Protein AF-A0A661I9Y1-F1 (afdb_monomer)

Radius of gyration: 20.23 Å; Cα contacts (8 Å, |Δi|>4): 102; chains: 1; bounding box: 38×51×72 Å

Secondary structure (DSSP, 8-state):
---TTHHHHHHHHHHHHHHHHHHH-SS---HHHHHHHHHHHHHHHHHHHHTTTT----HHHHHHHHHHHHHHHHHHHS-SS------STTGGG--HHHHHHHHHHHHHHHHHHHHHHHHSHHHHHHTTT---HHHHHHHHHHHHHHHHHHHH-

Structure (mmCIF, N/CA/C/O backbone):
data_AF-A0A661I9Y1-F1
#
_entry.id   AF-A0A661I9Y1-F1
#
loop_
_atom_site.group_PDB
_atom_site.id
_atom_site.type_symbol
_atom_site.label_atom_id
_atom_site.label_alt_id
_atom_site.label_comp_id
_atom_site.label_asym_id
_atom_site.label_entity_id
_atom_site.label_seq_id
_atom_site.pdbx_PDB_ins_code
_atom_site.Cartn_x
_atom_site.Cartn_y
_atom_site.Cartn_z
_atom_site.occupancy
_atom_site.B_iso_or_equiv
_atom_site.auth_seq_id
_atom_site.auth_comp_id
_atom_site.auth_asym_id
_atom_site.auth_atom_id
_atom_site.pdbx_PDB_model_num
ATOM 1 N N . MET A 1 1 ? -15.671 -4.873 51.191 1.00 49.31 1 MET A N 1
ATOM 2 C CA . MET A 1 1 ? -15.096 -6.143 50.714 1.00 49.31 1 MET A CA 1
ATOM 3 C C . MET A 1 1 ? -15.421 -6.184 49.236 1.00 49.31 1 MET A C 1
ATOM 5 O O . MET A 1 1 ? -16.523 -6.584 48.904 1.00 49.31 1 MET A O 1
ATOM 9 N N . ASP A 1 2 ? -14.546 -5.632 48.394 1.00 51.19 2 ASP A N 1
ATOM 10 C CA . ASP A 1 2 ? -14.746 -5.642 46.939 1.00 51.19 2 ASP A CA 1
ATOM 11 C C . ASP A 1 2 ? -14.212 -6.959 46.376 1.00 51.19 2 ASP A C 1
ATOM 13 O O . ASP A 1 2 ? -13.082 -7.364 46.667 1.00 51.19 2 ASP A O 1
ATOM 17 N N . GLU A 1 3 ? -15.082 -7.654 45.652 1.00 53.44 3 GLU A N 1
ATOM 18 C CA . GLU A 1 3 ? -14.939 -9.044 45.235 1.00 53.44 3 GLU A CA 1
ATOM 19 C C . GLU A 1 3 ? -13.782 -9.270 44.240 1.00 53.44 3 GLU A C 1
ATOM 21 O O . GLU A 1 3 ? -13.517 -8.439 43.374 1.00 53.44 3 GLU A O 1
ATOM 26 N N . PRO A 1 4 ? -13.103 -10.431 44.304 1.00 57.75 4 PRO A N 1
ATOM 27 C CA . PRO A 1 4 ? -12.037 -10.824 43.375 1.00 57.75 4 PRO A CA 1
ATOM 28 C C . PRO A 1 4 ? -12.516 -11.114 41.938 1.00 57.75 4 PRO A C 1
ATOM 30 O O . PRO A 1 4 ? -11.683 -11.364 41.065 1.00 57.75 4 PRO A O 1
ATOM 33 N N . GLU A 1 5 ? -13.828 -11.109 41.690 1.00 57.31 5 GLU A N 1
ATOM 34 C CA . GLU A 1 5 ? -14.450 -11.427 40.399 1.00 57.31 5 GLU A CA 1
ATOM 35 C C . GLU A 1 5 ? -14.350 -10.250 39.407 1.00 57.31 5 GLU A C 1
ATOM 37 O O . GLU A 1 5 ? -13.940 -10.445 38.263 1.00 57.31 5 GLU A O 1
ATOM 42 N N . THR A 1 6 ? -14.535 -9.008 39.875 1.00 59.22 6 THR A N 1
ATOM 43 C CA . THR A 1 6 ? -14.449 -7.782 39.050 1.00 59.22 6 THR A CA 1
ATOM 44 C C . THR A 1 6 ? -13.061 -7.565 38.437 1.00 59.22 6 THR A C 1
ATOM 46 O O . THR A 1 6 ? -12.942 -7.204 37.271 1.00 59.22 6 THR A O 1
ATOM 49 N N . ARG A 1 7 ? -11.984 -7.876 39.172 1.00 59.84 7 ARG A N 1
ATOM 50 C CA . ARG A 1 7 ? -10.591 -7.744 38.686 1.00 59.84 7 ARG A CA 1
ATOM 51 C C . ARG A 1 7 ? -10.211 -8.798 37.640 1.00 59.84 7 ARG A C 1
ATOM 53 O O . ARG A 1 7 ? -9.268 -8.586 36.880 1.00 59.84 7 ARG A O 1
ATOM 60 N N . ARG A 1 8 ? -10.893 -9.953 37.623 1.00 60.12 8 ARG A N 1
ATOM 61 C CA . ARG A 1 8 ? -10.690 -11.002 36.608 1.00 60.12 8 ARG A CA 1
ATOM 62 C C . ARG A 1 8 ? -11.424 -10.659 35.318 1.00 60.12 8 ARG A C 1
ATOM 64 O O . ARG A 1 8 ? -10.817 -10.795 34.260 1.00 60.12 8 ARG A O 1
ATOM 71 N N . ASP A 1 9 ? -12.652 -10.159 35.413 1.00 66.06 9 ASP A N 1
ATOM 72 C CA . ASP A 1 9 ? -13.415 -9.706 34.247 1.00 66.06 9 ASP A CA 1
ATOM 73 C C . ASP A 1 9 ? -12.760 -8.492 33.573 1.00 66.06 9 ASP A C 1
ATOM 75 O O . ASP A 1 9 ? -12.566 -8.517 32.359 1.00 66.06 9 ASP A O 1
ATOM 79 N N . GLU A 1 10 ? -12.268 -7.510 34.341 1.00 69.44 10 GLU A N 1
ATOM 80 C CA . GLU A 1 10 ? -11.477 -6.386 33.808 1.00 69.44 10 GLU A CA 1
ATOM 81 C C . GLU A 1 10 ? -10.208 -6.859 33.075 1.00 69.44 10 GLU A C 1
ATOM 83 O O . GLU A 1 10 ? -9.855 -6.337 32.017 1.00 69.44 10 GLU A O 1
ATOM 88 N N . GLY A 1 11 ? -9.524 -7.879 33.608 1.00 71.06 11 GLY A N 1
ATOM 89 C CA . GLY A 1 11 ? -8.333 -8.457 32.984 1.00 71.06 11 GLY A CA 1
ATOM 90 C C . GLY A 1 11 ? -8.631 -9.224 31.691 1.00 71.06 11 GLY A C 1
ATOM 91 O O . GLY A 1 11 ? -7.852 -9.151 30.740 1.00 71.06 11 GLY A O 1
ATOM 92 N N . VAL A 1 12 ? -9.760 -9.939 31.629 1.00 75.69 12 VAL A N 1
ATOM 93 C CA . VAL A 1 12 ? -10.221 -10.653 30.425 1.00 75.69 12 VAL A CA 1
ATOM 94 C C . VAL A 1 12 ? -10.682 -9.668 29.350 1.00 75.69 12 VAL A C 1
ATOM 96 O O . VAL A 1 12 ? -10.410 -9.876 28.166 1.00 75.69 12 VAL A O 1
ATOM 99 N N . GLU A 1 13 ? -11.349 -8.589 29.748 1.00 73.75 13 GLU A N 1
ATOM 100 C CA . GLU A 1 13 ? -11.844 -7.553 28.848 1.00 73.75 13 GLU A CA 1
ATOM 101 C C . GLU A 1 13 ? -10.697 -6.696 28.286 1.00 73.75 13 GLU A C 1
ATOM 103 O O . GLU A 1 13 ? -10.658 -6.436 27.083 1.00 73.75 13 GLU A O 1
ATOM 108 N N . GLU A 1 14 ? -9.689 -6.365 29.099 1.00 73.69 14 GLU A N 1
ATOM 109 C CA . GLU A 1 14 ? -8.456 -5.709 28.645 1.00 73.69 14 GLU A CA 1
ATOM 110 C C . GLU A 1 14 ? -7.630 -6.627 27.730 1.00 73.69 14 GLU A C 1
ATOM 112 O O . GLU A 1 14 ? -7.156 -6.184 26.686 1.00 73.69 14 GLU A O 1
ATOM 117 N N . ALA A 1 15 ? -7.507 -7.920 28.053 1.00 72.56 15 ALA A N 1
ATOM 118 C CA . ALA A 1 15 ? -6.836 -8.889 27.183 1.00 72.56 15 ALA A CA 1
ATOM 119 C C . ALA A 1 15 ? -7.557 -9.043 25.834 1.00 72.56 15 ALA A C 1
ATOM 121 O O . ALA A 1 15 ? -6.904 -9.102 24.791 1.00 72.56 15 ALA A O 1
ATOM 122 N N . ARG A 1 16 ? -8.899 -9.051 25.835 1.00 69.94 16 ARG A N 1
ATOM 123 C CA . ARG A 1 16 ? -9.702 -8.997 24.606 1.00 69.94 16 ARG A CA 1
ATOM 124 C C . ARG A 1 16 ? -9.484 -7.698 23.850 1.00 69.94 16 ARG A C 1
ATOM 126 O O . ARG A 1 16 ? -9.322 -7.759 22.641 1.00 69.94 16 ARG A O 1
ATOM 133 N N . ARG A 1 17 ? -9.423 -6.547 24.526 1.00 66.50 17 ARG A N 1
ATOM 134 C CA . ARG A 1 17 ? -9.173 -5.257 23.872 1.00 66.50 17 ARG A CA 1
ATOM 135 C C . ARG A 1 17 ? -7.788 -5.206 23.235 1.00 66.50 17 ARG A C 1
ATOM 137 O O . ARG A 1 17 ? -7.670 -4.768 22.102 1.00 66.50 17 ARG A O 1
ATOM 144 N N . ILE A 1 18 ? -6.760 -5.706 23.918 1.00 67.12 18 ILE A N 1
ATOM 145 C CA . ILE A 1 18 ? -5.394 -5.803 23.383 1.00 67.12 18 ILE A CA 1
ATOM 146 C C . ILE A 1 18 ? -5.350 -6.764 22.189 1.00 67.12 18 ILE A C 1
ATOM 148 O O . ILE A 1 18 ? -4.717 -6.455 21.182 1.00 67.12 18 ILE A O 1
ATOM 152 N N . ALA A 1 19 ? -6.040 -7.905 22.270 1.00 66.19 19 ALA A N 1
ATOM 153 C CA . ALA A 1 19 ? -6.145 -8.846 21.157 1.00 66.19 19 ALA A CA 1
ATOM 154 C C . ALA A 1 19 ? -6.892 -8.229 19.964 1.00 66.19 19 ALA A C 1
ATOM 156 O O . ALA A 1 19 ? -6.429 -8.324 18.833 1.00 66.19 19 ALA A O 1
ATOM 157 N N . GLU A 1 20 ? -7.999 -7.529 20.205 1.00 66.00 20 GLU A N 1
ATOM 158 C CA . GLU A 1 20 ? -8.745 -6.817 19.170 1.00 66.00 20 GLU A CA 1
ATOM 159 C C . GLU A 1 20 ? -7.920 -5.673 18.559 1.00 66.00 20 GLU A C 1
ATOM 161 O O . GLU A 1 20 ? -7.891 -5.530 17.342 1.00 66.00 20 GLU A O 1
ATOM 166 N N . GLU A 1 21 ? -7.197 -4.885 19.353 1.00 63.94 21 GLU A N 1
ATOM 167 C CA . GLU A 1 21 ? -6.298 -3.834 18.857 1.00 63.94 21 GLU A CA 1
ATOM 168 C C . GLU A 1 21 ? -5.135 -4.414 18.030 1.00 63.94 21 GLU A C 1
ATOM 170 O O . GLU A 1 21 ? -4.719 -3.803 17.041 1.00 63.94 21 GLU A O 1
ATOM 175 N N . ALA A 1 22 ? -4.639 -5.604 18.385 1.00 59.03 22 ALA A N 1
ATOM 176 C CA . ALA A 1 22 ? -3.611 -6.315 17.629 1.00 59.03 22 ALA A CA 1
ATOM 177 C C . ALA A 1 22 ? -4.149 -6.927 16.321 1.00 59.03 22 ALA A C 1
ATOM 179 O O . ALA A 1 22 ? -3.460 -6.897 15.302 1.00 59.03 22 ALA A O 1
ATOM 180 N N . GLU A 1 23 ? -5.376 -7.455 16.325 1.00 59.72 23 GLU A N 1
ATOM 181 C CA . GLU A 1 23 ? -5.999 -8.086 15.154 1.00 59.72 23 GLU A CA 1
ATOM 182 C C . GLU A 1 23 ? -6.627 -7.078 14.177 1.00 59.72 23 GLU A C 1
ATOM 184 O O . GLU A 1 23 ? -6.647 -7.314 12.966 1.00 59.72 23 GLU A O 1
ATOM 189 N N . PHE A 1 24 ? -7.138 -5.948 14.673 1.00 54.66 24 PHE A N 1
ATOM 190 C CA . PHE A 1 24 ? -7.872 -4.948 13.884 1.00 54.66 24 PHE A CA 1
ATOM 191 C C . PHE A 1 24 ? -7.089 -3.661 13.613 1.00 54.66 24 PHE A C 1
ATOM 193 O O . PHE A 1 24 ? -7.541 -2.825 12.823 1.00 54.66 24 PHE A O 1
ATOM 200 N N . GLY A 1 25 ? -5.914 -3.505 14.225 1.00 58.53 25 GLY A N 1
ATOM 201 C CA . GLY A 1 25 ? -5.219 -2.226 14.303 1.00 58.53 25 GLY A CA 1
ATOM 202 C C . GLY A 1 25 ? -5.944 -1.247 15.234 1.00 58.53 25 GLY A C 1
ATOM 203 O O . GLY A 1 25 ? -6.971 -1.552 15.835 1.00 58.53 25 GLY A O 1
ATOM 204 N N . ALA A 1 26 ? -5.445 -0.013 15.330 1.00 52.88 26 ALA A N 1
ATOM 205 C CA . ALA A 1 26 ? -5.956 1.012 16.256 1.00 52.88 26 ALA A CA 1
ATOM 206 C C . ALA A 1 26 ? -7.392 1.524 15.955 1.00 52.88 26 ALA A C 1
ATOM 208 O O . ALA A 1 26 ? -7.838 2.527 16.524 1.00 52.88 26 ALA A O 1
ATOM 209 N N . ARG A 1 27 ? -8.119 0.889 15.028 1.00 57.16 27 ARG A N 1
ATOM 210 C CA . ARG A 1 27 ? -9.512 1.183 14.674 1.00 57.16 27 ARG A CA 1
ATOM 211 C C . ARG A 1 27 ? -10.411 0.052 15.164 1.00 57.16 27 ARG A C 1
ATOM 213 O O . ARG A 1 27 ? -10.107 -1.107 14.954 1.00 57.16 27 ARG A O 1
ATOM 220 N N . ALA A 1 28 ? -11.594 0.395 15.673 1.00 51.72 28 ALA A N 1
ATOM 221 C CA . ALA A 1 28 ? -12.754 -0.494 15.609 1.00 51.72 28 ALA A CA 1
ATOM 222 C C . ALA A 1 28 ? -13.408 -0.289 14.225 1.00 51.72 28 ALA A C 1
ATOM 224 O O . ALA A 1 28 ? -14.158 0.681 14.049 1.00 51.72 28 ALA A O 1
ATOM 225 N N . PRO A 1 29 ? -13.074 -1.082 13.186 1.00 53.06 29 PRO A N 1
ATOM 226 C CA . PRO A 1 29 ? -13.583 -0.847 11.843 1.00 53.06 29 PRO A CA 1
ATOM 227 C C . PRO A 1 29 ? -15.107 -1.009 11.818 1.00 53.06 29 PRO A C 1
ATOM 229 O O . PRO A 1 29 ? -15.648 -2.069 12.130 1.00 53.06 29 PRO A O 1
ATOM 232 N N . SER A 1 30 ? -15.815 0.050 11.418 1.00 57.97 30 SER A N 1
ATOM 233 C CA . SER A 1 30 ? -17.258 -0.027 11.166 1.00 57.97 30 SER A CA 1
ATOM 234 C C . SER A 1 30 ? -17.552 -0.992 10.006 1.00 57.97 30 SER A C 1
ATOM 236 O O . SER A 1 30 ? -16.753 -1.127 9.073 1.00 57.97 30 SER A O 1
ATOM 238 N N . GLY A 1 31 ? -18.694 -1.683 10.088 1.00 68.62 31 GLY A N 1
ATOM 239 C CA . GLY A 1 31 ? -18.946 -3.001 9.487 1.00 68.62 31 GLY A CA 1
ATOM 240 C C . GLY A 1 31 ? -18.501 -3.248 8.039 1.00 68.62 31 GLY A C 1
ATOM 241 O O . GLY A 1 31 ? -17.965 -4.319 7.762 1.00 68.62 31 GLY A O 1
ATOM 242 N N . PHE A 1 32 ? -18.676 -2.302 7.108 1.00 75.44 32 PHE A N 1
ATOM 243 C CA . PHE A 1 32 ? -18.261 -2.507 5.709 1.00 75.44 32 PHE A CA 1
ATOM 244 C C . PHE A 1 32 ? -16.733 -2.549 5.553 1.00 75.44 32 PHE A C 1
ATOM 246 O O . PHE A 1 32 ? -16.196 -3.455 4.923 1.00 75.44 32 PHE A O 1
ATOM 253 N N . THR A 1 33 ? -16.027 -1.627 6.207 1.00 77.69 33 THR A N 1
ATOM 254 C CA . THR A 1 33 ? -14.556 -1.569 6.225 1.00 77.69 33 THR A CA 1
ATOM 255 C C . THR A 1 33 ? -13.958 -2.860 6.765 1.00 77.69 33 THR A C 1
ATOM 257 O O . THR A 1 33 ? -13.017 -3.391 6.188 1.00 77.69 33 THR A O 1
ATOM 260 N N . LYS A 1 34 ? -14.548 -3.405 7.839 1.00 76.50 34 LYS A N 1
ATOM 261 C CA . LYS A 1 34 ? -14.105 -4.663 8.454 1.00 76.50 34 LYS A CA 1
ATOM 262 C C . LYS A 1 34 ? -14.180 -5.821 7.453 1.00 76.50 34 LYS A C 1
ATOM 264 O O . LYS A 1 34 ? -13.217 -6.566 7.309 1.00 76.50 34 LYS A O 1
ATOM 269 N N . LYS A 1 35 ? -15.288 -5.933 6.708 1.00 82.75 35 LYS A N 1
ATOM 270 C CA . LYS A 1 35 ? -15.452 -6.952 5.654 1.00 82.75 35 LYS A CA 1
ATOM 271 C C . LYS A 1 35 ? -14.404 -6.814 4.549 1.00 82.75 35 LYS A C 1
ATOM 273 O O . LYS A 1 35 ? -13.865 -7.824 4.111 1.00 82.75 35 LYS A O 1
ATOM 278 N N . VAL A 1 36 ? -14.099 -5.586 4.125 1.00 86.81 36 VAL A N 1
ATOM 279 C CA . VAL A 1 36 ? -13.071 -5.330 3.103 1.00 86.81 36 VAL A CA 1
ATOM 280 C C . VAL A 1 36 ? -11.688 -5.726 3.609 1.00 86.81 36 VAL A C 1
ATOM 282 O O . VAL A 1 36 ? -10.985 -6.440 2.905 1.00 86.81 36 VAL A O 1
ATOM 285 N N . ILE A 1 37 ? -11.314 -5.311 4.823 1.00 85.62 37 ILE A N 1
ATOM 286 C CA . ILE A 1 37 ? -10.014 -5.642 5.425 1.00 85.62 37 ILE A CA 1
ATOM 287 C C . ILE A 1 37 ? -9.821 -7.160 5.455 1.00 85.62 37 ILE A C 1
ATOM 289 O O . ILE A 1 37 ? -8.819 -7.653 4.945 1.00 85.62 37 ILE A O 1
ATOM 293 N N . TYR A 1 38 ? -10.803 -7.911 5.961 1.00 86.12 38 TYR A N 1
ATOM 294 C CA . TYR A 1 38 ? -10.724 -9.372 5.974 1.00 86.12 38 TYR A CA 1
ATOM 295 C C . TYR A 1 38 ? -10.693 -9.990 4.580 1.00 86.12 38 TYR A C 1
ATOM 297 O O . TYR A 1 38 ? -9.919 -10.912 4.348 1.00 86.12 38 TYR A O 1
ATOM 305 N N . GLY A 1 39 ? -11.515 -9.499 3.649 1.00 91.25 39 GLY A N 1
ATOM 306 C CA . GLY A 1 39 ? -11.534 -10.006 2.278 1.00 91.25 39 GLY A CA 1
ATOM 307 C C . GLY A 1 39 ? -10.186 -9.816 1.584 1.00 91.25 39 GLY A C 1
ATOM 308 O O . GLY A 1 39 ? -9.672 -10.743 0.961 1.00 91.25 39 GLY A O 1
ATOM 309 N N . VAL A 1 40 ? -9.575 -8.642 1.748 1.00 91.25 40 VAL A N 1
ATOM 310 C CA . VAL A 1 40 ? -8.264 -8.329 1.173 1.00 91.25 40 VAL A CA 1
ATOM 311 C C . VAL A 1 40 ? -7.146 -9.092 1.881 1.00 91.25 40 VAL A C 1
ATOM 313 O O . VAL A 1 40 ? -6.267 -9.619 1.206 1.00 91.25 40 VAL A O 1
ATOM 316 N N . ALA A 1 41 ? -7.187 -9.228 3.208 1.00 90.00 41 ALA A N 1
ATOM 317 C CA . ALA A 1 41 ? -6.218 -10.030 3.955 1.00 90.00 41 ALA A CA 1
ATOM 318 C C . ALA A 1 41 ? -6.290 -11.521 3.578 1.00 90.00 41 ALA A C 1
ATOM 320 O O . ALA A 1 41 ? -5.257 -12.159 3.375 1.00 90.00 41 ALA A O 1
ATOM 321 N N . ALA A 1 42 ? -7.499 -12.066 3.410 1.00 92.38 42 ALA A N 1
ATOM 322 C CA . ALA A 1 42 ? -7.702 -13.430 2.931 1.00 92.38 42 ALA A CA 1
ATOM 323 C C . ALA A 1 42 ? -7.164 -13.604 1.504 1.00 92.38 42 ALA A C 1
ATOM 325 O O . ALA A 1 42 ? -6.432 -14.556 1.236 1.00 92.38 42 ALA A O 1
ATOM 326 N N . LEU A 1 43 ? -7.452 -12.659 0.602 1.00 93.69 43 LEU A N 1
ATOM 327 C CA . LEU A 1 43 ? -6.924 -12.679 -0.762 1.00 93.69 43 LEU A CA 1
ATOM 328 C C . LEU A 1 43 ? -5.392 -12.600 -0.787 1.00 93.69 43 LEU A C 1
ATOM 330 O O . LEU A 1 43 ? -4.747 -13.330 -1.538 1.00 93.69 43 LEU A O 1
ATOM 334 N N . TRP A 1 44 ? -4.802 -11.755 0.056 1.00 94.00 44 TRP A N 1
ATOM 335 C CA . TRP A 1 44 ? -3.353 -11.631 0.184 1.00 94.00 44 TRP A CA 1
ATOM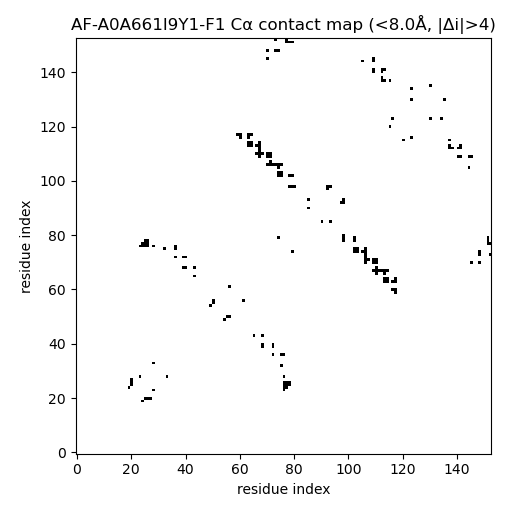 336 C C . TRP A 1 44 ? -2.712 -12.923 0.701 1.00 94.00 44 TRP A C 1
ATOM 338 O O . TRP A 1 44 ? -1.707 -13.372 0.149 1.00 94.00 44 TRP A O 1
ATOM 348 N N . SER A 1 45 ? -3.321 -13.561 1.703 1.00 92.06 45 SER A N 1
ATOM 349 C CA . SER A 1 45 ? -2.887 -14.865 2.213 1.00 92.06 45 SER A CA 1
ATOM 350 C C . SER A 1 45 ? -2.936 -15.943 1.123 1.00 92.06 45 SER A C 1
ATOM 352 O O . SER A 1 45 ? -1.947 -16.644 0.906 1.00 92.06 45 SER A O 1
ATOM 354 N N . LEU A 1 46 ? -4.035 -16.017 0.364 1.00 91.56 46 LEU A N 1
ATOM 355 C CA . LEU A 1 46 ? -4.172 -16.938 -0.770 1.00 91.56 46 LEU A CA 1
ATOM 356 C C . LEU A 1 46 ? -3.118 -16.680 -1.851 1.00 91.56 46 LEU A C 1
ATOM 358 O O . LEU A 1 46 ? -2.510 -17.627 -2.351 1.00 91.56 46 LEU A O 1
ATOM 362 N N . PHE A 1 47 ? -2.856 -15.411 -2.177 1.00 90.00 47 PHE A N 1
ATOM 363 C CA . PHE A 1 47 ? -1.797 -15.039 -3.111 1.00 90.00 47 PHE A CA 1
ATOM 364 C C . PHE A 1 47 ? -0.440 -15.569 -2.635 1.00 90.00 47 PHE A C 1
ATOM 366 O O . PHE A 1 47 ? 0.220 -16.282 -3.386 1.00 90.00 47 PHE A O 1
ATOM 373 N N . GLN A 1 48 ? -0.053 -15.317 -1.380 1.00 89.56 48 GLN A N 1
ATOM 374 C CA . GLN A 1 48 ? 1.221 -15.801 -0.830 1.00 89.56 48 GLN A CA 1
ATOM 375 C C . GLN A 1 48 ? 1.319 -17.333 -0.813 1.00 89.56 48 GLN A C 1
ATOM 377 O O . GLN A 1 48 ? 2.371 -17.874 -1.140 1.00 89.56 48 GLN A O 1
ATOM 382 N N . LEU A 1 49 ? 0.231 -18.040 -0.498 1.00 89.06 49 LEU A N 1
ATOM 383 C CA . LEU A 1 49 ? 0.190 -19.507 -0.518 1.00 89.06 49 LEU A CA 1
ATOM 384 C C . LEU A 1 49 ? 0.266 -20.098 -1.934 1.00 89.06 49 LEU A C 1
ATOM 386 O O . LEU A 1 49 ? 0.720 -21.232 -2.098 1.00 89.06 49 LEU A O 1
AT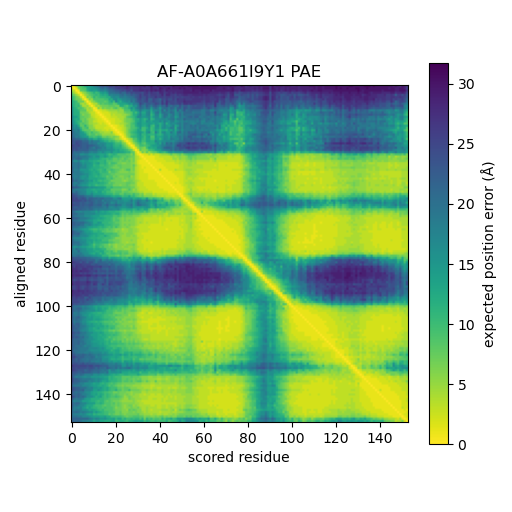OM 390 N N . SER A 1 50 ? -0.157 -19.351 -2.958 1.00 86.56 50 SER A N 1
ATOM 391 C CA . SER A 1 50 ? -0.122 -19.802 -4.356 1.00 86.56 50 SER A CA 1
ATOM 392 C C . SER A 1 50 ? 1.277 -19.750 -4.989 1.00 86.56 50 SER A C 1
ATOM 394 O O . SER A 1 50 ? 1.585 -20.572 -5.854 1.00 86.56 50 SER A O 1
ATOM 396 N N . LEU A 1 51 ? 2.153 -18.841 -4.537 1.00 84.31 51 LEU A N 1
ATOM 397 C CA . LEU A 1 51 ? 3.471 -18.613 -5.148 1.00 84.31 51 LEU A CA 1
ATOM 398 C C . LEU A 1 51 ? 4.420 -19.823 -5.069 1.00 84.31 51 LEU A C 1
ATOM 400 O O . LEU A 1 51 ? 5.001 -20.166 -6.094 1.00 84.31 51 LEU A O 1
ATOM 404 N N . PRO A 1 52 ? 4.572 -20.526 -3.926 1.00 78.75 52 PRO A N 1
ATOM 405 C CA . PRO A 1 52 ? 5.529 -21.628 -3.824 1.00 78.75 52 PRO A CA 1
ATOM 406 C C . PRO A 1 52 ? 5.154 -22.856 -4.663 1.00 78.75 52 PRO A C 1
ATOM 408 O O . PRO A 1 52 ? 6.005 -23.712 -4.883 1.00 78.75 52 PRO A O 1
ATOM 411 N N . LYS A 1 53 ? 3.883 -22.987 -5.077 1.00 69.75 53 LYS A N 1
ATOM 412 C CA . LYS A 1 53 ? 3.346 -24.219 -5.680 1.00 69.75 53 LYS A CA 1
ATOM 413 C C . LYS A 1 53 ? 2.823 -24.070 -7.108 1.00 69.75 53 LYS A C 1
ATOM 415 O O . LYS A 1 53 ? 2.823 -25.066 -7.822 1.00 69.75 53 LYS A O 1
ATOM 420 N N . LEU A 1 54 ? 2.335 -22.894 -7.512 1.00 66.88 54 LEU A N 1
ATOM 421 C CA . LEU A 1 54 ? 1.528 -22.761 -8.734 1.00 66.88 54 LEU A CA 1
ATOM 422 C C . LEU A 1 54 ? 2.063 -21.743 -9.745 1.00 66.88 54 LEU A C 1
ATOM 424 O O . LEU A 1 54 ? 1.815 -21.914 -10.935 1.00 66.88 54 LEU A O 1
ATOM 428 N N . ILE A 1 55 ? 2.767 -20.688 -9.313 1.00 71.25 55 ILE A N 1
ATOM 429 C CA . ILE A 1 55 ? 3.098 -19.561 -10.197 1.00 71.25 55 ILE A CA 1
ATOM 430 C C . ILE A 1 55 ? 4.571 -19.156 -10.058 1.00 71.25 55 ILE A C 1
ATOM 432 O O . ILE A 1 55 ? 4.988 -18.601 -9.044 1.00 71.25 55 ILE A O 1
ATOM 436 N N . LEU A 1 56 ? 5.348 -19.371 -11.122 1.00 76.62 56 LEU A N 1
ATOM 437 C CA . LEU A 1 56 ? 6.710 -18.850 -11.267 1.00 76.62 56 LEU A CA 1
ATOM 438 C C . LEU A 1 56 ? 6.654 -17.399 -11.766 1.00 76.62 56 LEU A C 1
ATOM 440 O O . LEU A 1 56 ? 6.703 -17.142 -12.966 1.00 76.62 56 LEU A O 1
ATOM 444 N N . LEU A 1 57 ? 6.528 -16.447 -10.838 1.00 81.94 57 LEU A N 1
ATOM 445 C CA . LEU A 1 57 ? 6.657 -15.016 -11.133 1.00 81.94 57 LEU A CA 1
ATOM 446 C C . LEU A 1 57 ? 8.054 -14.504 -10.764 1.00 81.94 57 LEU A C 1
ATOM 448 O O . LEU A 1 57 ? 8.606 -14.917 -9.739 1.00 81.94 57 LEU A O 1
ATOM 452 N N . PRO A 1 58 ? 8.617 -13.550 -11.527 1.00 86.25 58 PRO A N 1
ATOM 453 C CA . PRO A 1 58 ? 9.836 -12.875 -11.112 1.00 86.25 58 PRO A CA 1
ATOM 454 C C . PRO A 1 58 ? 9.633 -12.143 -9.779 1.00 86.25 58 PRO A C 1
ATOM 456 O O . PRO A 1 58 ? 8.559 -11.606 -9.486 1.00 86.25 58 PRO A O 1
ATOM 459 N N . SER A 1 59 ? 10.694 -12.084 -8.972 1.00 86.50 59 SER A N 1
ATOM 460 C CA . SER A 1 59 ? 10.642 -11.563 -7.598 1.00 86.50 59 SER A CA 1
ATOM 461 C C . SER A 1 59 ? 10.154 -10.112 -7.503 1.00 86.50 59 SER A C 1
ATOM 463 O O . SER A 1 59 ? 9.558 -9.735 -6.494 1.00 86.50 59 SER A O 1
ATOM 465 N N . VAL A 1 60 ? 10.354 -9.309 -8.553 1.00 88.31 60 VAL A N 1
ATOM 466 C CA . VAL A 1 60 ? 9.886 -7.918 -8.615 1.00 88.31 60 VAL A CA 1
ATOM 467 C C . VAL A 1 60 ? 8.359 -7.839 -8.612 1.00 88.31 60 VAL A C 1
ATOM 469 O O . VAL A 1 60 ? 7.799 -7.100 -7.804 1.00 88.31 60 VAL A O 1
ATOM 472 N N . TYR A 1 61 ? 7.680 -8.650 -9.430 1.00 89.81 61 TYR A N 1
ATOM 473 C CA . TYR A 1 61 ? 6.214 -8.689 -9.479 1.00 89.81 61 TYR A CA 1
ATOM 474 C C . TYR A 1 61 ? 5.627 -9.134 -8.141 1.00 89.81 61 TYR A C 1
ATOM 476 O O . TYR A 1 61 ? 4.701 -8.509 -7.629 1.00 89.81 61 TYR A O 1
ATOM 484 N N . ILE A 1 62 ? 6.211 -10.173 -7.534 1.00 91.44 62 ILE A N 1
ATOM 485 C CA . ILE A 1 62 ? 5.774 -10.688 -6.231 1.00 91.44 62 ILE A CA 1
ATOM 486 C C . ILE A 1 62 ? 5.840 -9.592 -5.165 1.00 91.44 62 ILE A C 1
ATOM 488 O O . ILE A 1 62 ? 4.867 -9.376 -4.443 1.00 91.44 62 ILE A O 1
ATOM 492 N N . ARG A 1 63 ? 6.971 -8.882 -5.075 1.00 91.81 63 ARG A N 1
ATOM 493 C CA . ARG A 1 63 ? 7.174 -7.816 -4.084 1.00 91.81 63 ARG A CA 1
ATOM 494 C C . ARG A 1 63 ? 6.264 -6.619 -4.334 1.00 91.81 63 ARG A C 1
ATOM 496 O O . ARG A 1 63 ? 5.716 -6.090 -3.376 1.00 91.81 63 ARG A O 1
ATOM 503 N N . ALA A 1 64 ? 6.078 -6.215 -5.590 1.00 92.62 64 ALA A N 1
ATOM 504 C CA . ALA A 1 64 ? 5.209 -5.096 -5.947 1.00 92.62 64 ALA A CA 1
ATOM 505 C C . ALA A 1 64 ? 3.740 -5.378 -5.589 1.00 92.62 64 ALA A C 1
ATOM 507 O O . ALA A 1 64 ? 3.091 -4.556 -4.944 1.00 92.62 64 ALA A O 1
ATOM 508 N N . ILE A 1 65 ? 3.238 -6.573 -5.919 1.00 93.31 65 ILE A N 1
ATOM 509 C CA . ILE A 1 65 ? 1.873 -6.996 -5.570 1.00 93.31 65 ILE A CA 1
ATOM 510 C C . ILE A 1 65 ? 1.723 -7.141 -4.050 1.00 93.31 65 ILE A C 1
ATOM 512 O O . ILE A 1 65 ? 0.747 -6.665 -3.474 1.00 93.31 65 ILE A O 1
ATOM 516 N N . HIS A 1 66 ? 2.704 -7.752 -3.378 1.00 93.38 66 HIS A N 1
ATOM 517 C CA . HIS A 1 66 ? 2.714 -7.863 -1.919 1.00 93.38 66 HIS A CA 1
ATOM 518 C C . HIS A 1 66 ? 2.676 -6.483 -1.245 1.00 93.38 66 HIS A C 1
ATOM 520 O O . HIS A 1 66 ? 1.895 -6.277 -0.319 1.00 93.38 66 HIS A O 1
ATOM 526 N N . LEU A 1 67 ? 3.468 -5.527 -1.739 1.00 93.50 67 LEU A N 1
ATOM 527 C CA . LEU A 1 67 ? 3.490 -4.153 -1.244 1.00 93.50 67 LEU A CA 1
ATOM 528 C C . LEU A 1 67 ? 2.144 -3.451 -1.452 1.00 93.50 67 LEU A C 1
ATOM 530 O O . LEU A 1 67 ? 1.696 -2.751 -0.549 1.00 93.50 67 LEU A O 1
ATOM 534 N N . ALA A 1 68 ? 1.486 -3.661 -2.597 1.00 94.44 68 ALA A N 1
ATOM 535 C CA . ALA A 1 68 ? 0.167 -3.095 -2.872 1.00 94.44 68 ALA A CA 1
ATOM 536 C C . ALA A 1 68 ? -0.883 -3.572 -1.853 1.00 94.44 68 ALA A C 1
ATOM 538 O O . ALA A 1 68 ? -1.634 -2.753 -1.323 1.00 94.44 68 ALA A O 1
ATOM 539 N N . PHE A 1 69 ? -0.895 -4.869 -1.518 1.00 93.94 69 PHE A N 1
ATOM 540 C CA . PHE A 1 69 ? -1.764 -5.405 -0.464 1.00 93.94 69 PHE A CA 1
ATOM 541 C C . PHE A 1 69 ? -1.417 -4.844 0.915 1.00 93.94 69 PHE A C 1
ATOM 543 O O . PHE A 1 69 ? -2.306 -4.377 1.630 1.00 93.94 69 PHE A O 1
ATOM 550 N N . ALA A 1 70 ? -0.130 -4.851 1.270 1.00 92.06 70 ALA A N 1
ATOM 551 C CA . ALA A 1 70 ? 0.338 -4.375 2.562 1.00 92.06 70 ALA A CA 1
ATOM 552 C C . ALA A 1 70 ? -0.039 -2.904 2.784 1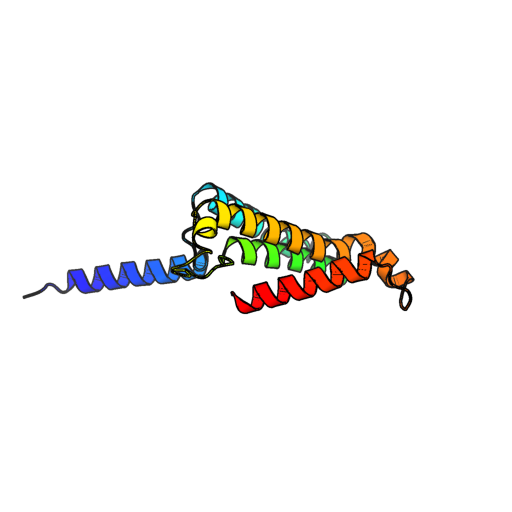.00 92.06 70 ALA A C 1
ATOM 554 O O . ALA A 1 70 ? -0.727 -2.583 3.749 1.00 92.06 70 ALA A O 1
ATOM 555 N N . ILE A 1 71 ? 0.340 -2.004 1.870 1.00 90.75 71 ILE A N 1
ATOM 556 C CA . ILE A 1 71 ? 0.104 -0.566 2.042 1.00 90.75 71 ILE A CA 1
ATOM 557 C C . ILE A 1 71 ? -1.394 -0.235 2.078 1.00 90.75 71 ILE A C 1
ATOM 559 O O . ILE A 1 71 ? -1.813 0.582 2.898 1.00 90.75 71 ILE A O 1
ATOM 563 N N . PHE A 1 72 ? -2.211 -0.916 1.267 1.00 91.44 72 PHE A N 1
ATOM 564 C CA . PHE A 1 72 ? -3.666 -0.763 1.264 1.00 91.44 72 PHE A CA 1
ATOM 565 C C . PHE A 1 72 ? -4.281 -1.116 2.622 1.00 91.44 72 PHE A C 1
ATOM 567 O O . PHE A 1 72 ? -5.046 -0.330 3.185 1.00 91.44 72 PHE A O 1
ATOM 574 N N . LEU A 1 73 ? -3.907 -2.273 3.177 1.00 88.06 73 LEU A N 1
ATOM 575 C CA . LEU A 1 73 ? -4.376 -2.710 4.490 1.00 88.06 73 LEU A CA 1
ATOM 576 C C . LEU A 1 73 ? -3.909 -1.763 5.591 1.00 88.06 73 LEU A C 1
ATOM 578 O O . LEU A 1 73 ? -4.706 -1.401 6.448 1.00 88.06 73 LEU A O 1
ATOM 582 N N . VAL A 1 74 ? -2.666 -1.282 5.533 1.00 87.00 74 VAL A N 1
ATOM 583 C CA . VAL A 1 74 ? -2.167 -0.313 6.511 1.00 87.00 74 VAL A CA 1
ATOM 584 C C . V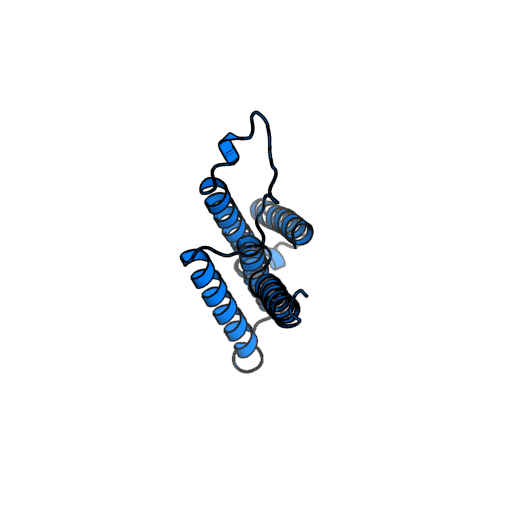AL A 1 74 ? -2.999 0.984 6.476 1.00 87.00 74 VAL A C 1
ATOM 586 O O . VAL A 1 74 ? -3.335 1.502 7.540 1.00 87.00 74 VAL A O 1
ATOM 589 N N . TYR A 1 75 ? -3.378 1.505 5.297 1.00 85.19 75 TYR A N 1
ATOM 590 C CA . TYR A 1 75 ? -4.220 2.718 5.195 1.00 85.19 75 TYR A CA 1
ATOM 591 C C . TYR A 1 75 ? -5.645 2.490 5.729 1.00 85.19 75 TYR A C 1
ATOM 593 O O . TYR A 1 75 ? -6.260 3.415 6.261 1.00 85.19 75 TYR A O 1
ATOM 601 N N . LEU A 1 76 ? -6.179 1.271 5.618 1.00 81.62 76 LEU A N 1
ATOM 602 C CA . LEU A 1 76 ? -7.503 0.939 6.146 1.00 81.62 76 LEU A CA 1
ATOM 603 C C . LEU A 1 76 ? -7.494 0.687 7.661 1.00 81.62 76 LEU A C 1
ATOM 605 O O . LEU A 1 76 ? -8.403 1.155 8.358 1.00 81.62 76 LEU A O 1
ATOM 609 N N . SER A 1 77 ? -6.475 -0.013 8.162 1.00 76.06 77 SER A N 1
ATOM 610 C CA . SER A 1 77 ? -6.342 -0.401 9.571 1.00 76.06 77 SER A CA 1
ATOM 611 C C . SER A 1 77 ? -5.885 0.757 10.464 1.00 76.06 77 SER A C 1
ATOM 613 O O . SER A 1 77 ? -6.352 0.871 11.597 1.00 76.06 77 SER A O 1
ATOM 615 N N . TYR A 1 78 ? -5.043 1.670 9.960 1.00 69.38 78 TYR A N 1
ATOM 616 C CA . TYR A 1 78 ? -4.526 2.808 10.728 1.00 69.38 78 TYR A CA 1
ATOM 617 C C . TYR A 1 78 ? -5.034 4.152 10.166 1.00 69.38 78 TYR A C 1
ATOM 619 O O . TYR A 1 78 ? -4.711 4.504 9.032 1.00 69.38 78 TYR A O 1
ATOM 627 N N . PRO A 1 79 ? -5.812 4.940 10.939 1.00 61.38 79 PRO A N 1
ATOM 628 C CA . PRO A 1 79 ? -6.357 6.222 10.480 1.00 61.38 79 PRO A CA 1
ATOM 629 C C . PRO A 1 79 ? -5.244 7.236 10.182 1.00 61.38 79 PRO A C 1
ATOM 631 O O . PRO A 1 79 ? -4.360 7.422 11.019 1.00 61.38 79 PRO A O 1
ATOM 634 N N . ALA A 1 80 ? -5.331 7.976 9.066 1.00 55.88 80 ALA A N 1
ATOM 635 C CA . ALA A 1 80 ? -4.337 9.004 8.720 1.00 55.88 80 ALA A CA 1
ATOM 636 C C . ALA A 1 80 ? -4.253 10.147 9.753 1.00 55.88 80 ALA A C 1
ATOM 638 O O . ALA A 1 80 ? -3.199 10.753 9.941 1.00 55.88 80 ALA A O 1
ATOM 639 N N . PHE A 1 81 ? -5.344 10.419 10.479 1.00 52.19 81 PHE A N 1
ATOM 640 C CA . PHE A 1 81 ? -5.386 11.432 11.533 1.00 52.19 81 PHE A CA 1
ATOM 641 C C . PHE A 1 81 ? -5.654 10.798 12.899 1.00 52.19 81 PHE A C 1
ATOM 643 O O . PHE A 1 81 ? -6.792 10.518 13.283 1.00 52.19 81 PHE A O 1
ATOM 650 N N . LYS A 1 82 ? -4.577 10.611 13.664 1.00 43.12 82 LYS A N 1
ATOM 651 C CA . LYS A 1 82 ? -4.588 10.189 15.067 1.00 43.12 82 LYS A CA 1
ATOM 652 C C . LYS A 1 82 ? -5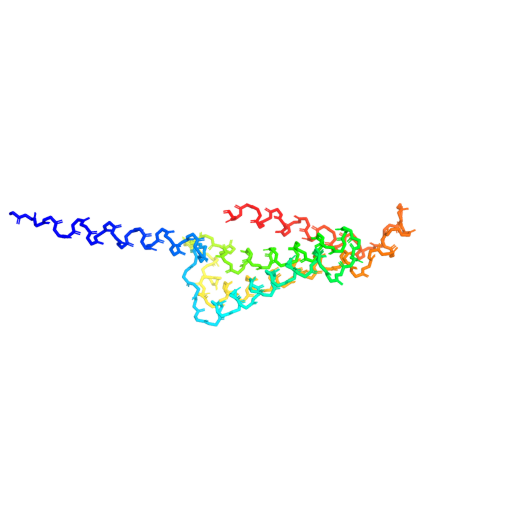.329 11.235 15.900 1.00 43.12 82 LYS A C 1
ATOM 654 O O . LYS A 1 82 ? -4.719 12.226 16.270 1.00 43.12 82 LYS A O 1
ATOM 659 N N . ARG A 1 83 ? -6.641 11.052 16.126 1.00 45.38 83 ARG A N 1
ATOM 660 C CA . ARG A 1 83 ? -7.521 11.813 17.045 1.00 45.38 83 ARG A CA 1
ATOM 661 C C . ARG A 1 83 ? -6.998 13.221 17.361 1.00 45.38 83 ARG A C 1
ATOM 663 O O . ARG A 1 83 ? -6.802 13.561 18.526 1.00 45.38 83 ARG A O 1
ATOM 670 N N . ILE A 1 84 ? -6.757 14.044 16.339 1.00 41.53 84 ILE A N 1
ATOM 671 C CA . ILE A 1 84 ? -6.421 15.434 16.598 1.00 41.53 84 ILE A CA 1
ATOM 672 C C . ILE A 1 84 ? -7.739 16.030 17.065 1.00 41.53 84 ILE A C 1
ATOM 674 O O . ILE A 1 84 ? -8.706 16.151 16.315 1.00 41.53 84 ILE A O 1
ATOM 678 N N . ARG A 1 85 ? -7.809 16.326 18.362 1.00 41.50 85 ARG A N 1
ATOM 679 C CA . ARG A 1 85 ? -8.801 17.225 18.940 1.00 41.50 85 ARG A CA 1
ATOM 680 C C . ARG A 1 85 ? -8.477 18.619 18.403 1.00 41.50 85 ARG A C 1
ATOM 682 O O . ARG A 1 85 ? -7.992 19.470 19.139 1.00 41.50 85 ARG A O 1
ATOM 689 N N . THR A 1 86 ? -8.626 18.821 17.095 1.00 41.88 86 THR A N 1
ATOM 690 C CA . THR A 1 86 ? -8.260 20.066 16.427 1.00 41.88 86 THR A CA 1
ATOM 691 C C . THR A 1 86 ? -9.325 21.087 16.797 1.00 41.88 86 THR A C 1
ATOM 693 O O . THR A 1 86 ? -10.372 21.179 16.163 1.00 41.88 86 THR A O 1
ATOM 696 N N . ARG A 1 87 ? -9.090 21.828 17.884 1.00 43.66 87 ARG A N 1
ATOM 697 C CA . ARG A 1 87 ? -9.759 23.107 18.125 1.00 43.66 87 ARG A CA 1
ATOM 698 C C . ARG A 1 87 ? -9.200 24.096 17.104 1.00 43.66 87 ARG A C 1
ATOM 700 O O . ARG A 1 87 ? -8.014 24.398 17.150 1.00 43.66 87 ARG A O 1
ATOM 707 N N . GLY A 1 88 ? -10.037 24.575 16.189 1.00 50.88 88 GLY A N 1
ATOM 708 C CA . GLY A 1 88 ? -9.677 25.629 15.236 1.00 50.88 88 GLY A CA 1
ATOM 709 C C . GLY A 1 88 ? -10.167 25.368 13.814 1.00 50.88 88 GLY A C 1
ATOM 710 O O . GLY A 1 88 ? -10.873 24.399 13.563 1.00 50.88 88 GLY A O 1
ATOM 711 N N . ILE A 1 89 ?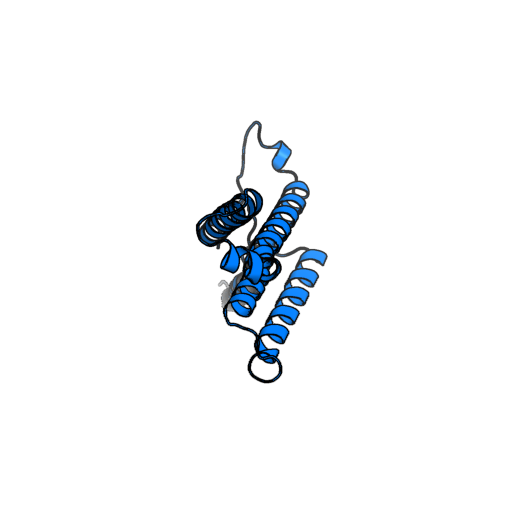 -9.769 26.237 12.883 1.00 51.75 89 ILE A N 1
ATOM 712 C CA . ILE A 1 89 ? -10.295 26.401 11.511 1.00 51.75 89 ILE A CA 1
ATOM 713 C C . ILE A 1 89 ? -10.267 25.132 10.620 1.00 51.75 89 ILE A C 1
ATOM 715 O O . ILE A 1 89 ? -10.937 25.074 9.595 1.00 51.75 89 ILE A O 1
ATOM 719 N N . LEU A 1 90 ? -9.561 24.078 11.052 1.00 48.41 90 LEU A N 1
ATOM 720 C CA . LEU A 1 90 ? -9.527 22.735 10.451 1.00 48.41 90 LEU A CA 1
ATOM 721 C C . LEU A 1 90 ? -10.623 21.781 10.982 1.00 48.41 90 LEU A C 1
ATOM 723 O O . LEU A 1 90 ? -10.691 20.626 10.565 1.00 48.41 90 LEU A O 1
ATOM 727 N N . ALA A 1 91 ? -11.513 22.237 11.870 1.00 50.06 91 ALA A N 1
ATOM 728 C CA . ALA A 1 91 ? -12.609 21.437 12.431 1.00 50.06 91 ALA A CA 1
ATOM 729 C C . ALA A 1 91 ? -13.614 20.941 11.371 1.00 50.06 91 ALA A C 1
ATOM 731 O O . ALA A 1 91 ? -14.267 19.922 11.578 1.00 50.06 91 ALA A O 1
ATOM 732 N N . PHE A 1 92 ? -13.685 21.582 10.200 1.00 46.84 92 PHE A N 1
ATOM 733 C CA . PHE A 1 92 ? -14.487 21.109 9.062 1.00 46.84 92 PHE A CA 1
ATOM 734 C C . PHE A 1 92 ? -14.024 19.748 8.501 1.00 46.84 92 PHE A C 1
ATOM 736 O O . PHE A 1 92 ? -14.828 19.002 7.937 1.00 46.84 92 PHE A O 1
ATOM 743 N N . LEU A 1 93 ? -12.748 19.389 8.687 1.00 47.75 93 LEU A N 1
ATOM 744 C CA . LEU A 1 93 ? -12.216 18.057 8.364 1.00 47.75 93 LEU A CA 1
ATOM 745 C C . LEU A 1 93 ? -12.527 17.019 9.459 1.00 47.75 93 LEU A C 1
ATOM 747 O O . LEU A 1 93 ? -12.400 15.823 9.219 1.00 47.75 93 LEU A O 1
ATOM 751 N N . SER A 1 94 ? -13.007 17.455 10.631 1.00 42.69 94 SER A N 1
ATOM 752 C CA . SER A 1 94 ? -13.394 16.618 11.778 1.00 42.69 94 SER A CA 1
ATOM 753 C C . SER A 1 94 ? -14.827 16.073 11.673 1.00 42.69 94 SER A C 1
ATOM 755 O O . SER A 1 94 ? -15.473 15.766 12.670 1.00 42.69 94 SER A O 1
ATOM 757 N N . SER A 1 95 ? -15.370 15.937 10.462 1.00 43.56 95 SER A N 1
ATOM 758 C CA . SER A 1 95 ? -16.579 15.138 10.275 1.00 43.56 95 SER A CA 1
ATOM 759 C C . SER A 1 95 ? -16.149 13.687 10.090 1.00 43.56 95 SER A C 1
ATOM 761 O O . SER A 1 95 ? -15.426 13.376 9.141 1.00 43.56 95 SER A O 1
ATOM 763 N N . ARG A 1 96 ? -16.566 12.796 11.002 1.00 49.25 96 ARG A N 1
ATOM 764 C CA . ARG A 1 96 ? -16.182 11.367 11.039 1.00 49.25 96 ARG A CA 1
ATOM 765 C C . ARG A 1 96 ? -16.297 10.650 9.681 1.00 49.25 96 ARG A C 1
ATOM 767 O O . ARG A 1 96 ? -15.593 9.671 9.464 1.00 49.25 96 ARG A O 1
ATOM 774 N N . GLN A 1 97 ? -17.140 11.142 8.768 1.00 50.06 97 GLN A N 1
ATOM 775 C CA . GLN A 1 97 ? -17.299 10.604 7.413 1.00 50.06 97 GLN A CA 1
ATOM 776 C C . GLN A 1 97 ? -16.272 11.095 6.376 1.00 50.06 97 GLN A C 1
ATOM 778 O O . GLN A 1 97 ? -15.968 10.356 5.446 1.00 50.06 97 GLN A O 1
ATOM 783 N N . LYS A 1 98 ? -15.700 12.300 6.506 1.00 52.41 98 LYS A N 1
ATOM 784 C CA . LYS A 1 98 ? -14.700 12.803 5.539 1.00 52.41 98 LYS A CA 1
ATOM 785 C C . LYS A 1 98 ? -13.340 12.143 5.710 1.00 52.41 98 LYS A C 1
ATOM 787 O O . LYS A 1 98 ? -12.690 11.828 4.720 1.00 52.41 98 LYS A O 1
ATOM 792 N N . VAL A 1 99 ? -12.953 11.884 6.958 1.00 59.19 99 VAL A N 1
ATOM 793 C CA . VAL A 1 99 ? -11.714 11.161 7.280 1.00 59.19 99 VAL A CA 1
ATOM 794 C C . VAL A 1 99 ? -11.739 9.755 6.670 1.00 59.19 99 VAL A C 1
ATOM 796 O O . VAL A 1 99 ? -10.734 9.299 6.142 1.00 59.19 99 VAL A O 1
ATOM 799 N N . TYR A 1 100 ? -12.911 9.111 6.649 1.00 66.75 100 TYR A N 1
ATOM 800 C CA . TYR A 1 100 ? -13.096 7.800 6.031 1.00 66.75 100 TYR A CA 1
ATOM 801 C C . TYR A 1 100 ? -12.804 7.809 4.522 1.00 66.75 100 TYR A C 1
ATOM 803 O O . TYR A 1 100 ? -12.044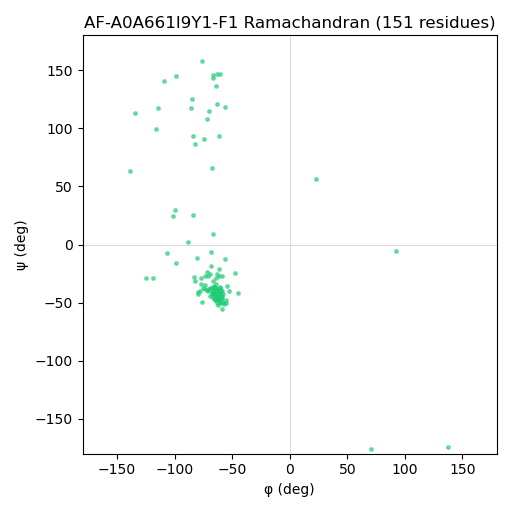 6.973 4.049 1.00 66.75 100 TYR A O 1
ATOM 811 N N . LEU A 1 101 ? -13.351 8.766 3.763 1.00 73.44 101 LEU A N 1
ATOM 812 C CA . LEU A 1 101 ? -13.158 8.805 2.308 1.00 73.44 101 LEU A CA 1
ATOM 813 C C . LEU A 1 101 ? -11.705 9.112 1.910 1.00 73.44 101 LEU A C 1
ATOM 815 O O . LEU A 1 101 ? -11.204 8.541 0.946 1.00 73.44 101 LEU A O 1
ATOM 819 N N . ILE A 1 102 ? -11.023 9.984 2.659 1.00 79.38 102 ILE A N 1
ATOM 820 C CA . ILE A 1 102 ? -9.621 10.338 2.393 1.00 79.38 102 ILE A CA 1
ATOM 821 C C . ILE A 1 102 ? -8.716 9.120 2.586 1.00 79.38 102 ILE A C 1
ATOM 823 O O . ILE A 1 102 ? -7.901 8.841 1.712 1.00 79.38 102 ILE A O 1
ATOM 827 N N . ASP A 1 103 ? -8.892 8.362 3.672 1.00 80.50 103 ASP A N 1
ATOM 828 C CA . ASP A 1 103 ? -8.095 7.154 3.918 1.00 80.50 103 ASP A CA 1
ATOM 829 C C . ASP A 1 103 ? -8.269 6.124 2.796 1.00 80.50 103 ASP A C 1
ATOM 831 O O . ASP A 1 103 ? -7.295 5.516 2.366 1.00 80.50 103 ASP A O 1
ATOM 835 N N . TRP A 1 104 ? -9.490 5.970 2.276 1.00 85.12 104 TRP A N 1
ATOM 836 C CA . TRP A 1 104 ? -9.770 5.100 1.133 1.00 85.12 104 TRP A CA 1
ATOM 837 C C . TRP A 1 104 ? -9.092 5.569 -0.152 1.00 85.12 104 TRP A C 1
ATOM 839 O O . TRP A 1 104 ? -8.499 4.759 -0.862 1.00 85.12 104 TRP A O 1
ATOM 849 N N . ILE A 1 105 ? -9.153 6.869 -0.450 1.00 89.38 105 ILE A N 1
ATOM 850 C CA . ILE A 1 105 ? -8.480 7.439 -1.622 1.00 89.38 105 ILE A CA 1
ATOM 851 C C . ILE A 1 105 ? -6.970 7.234 -1.506 1.00 89.38 105 ILE A C 1
ATOM 853 O O . ILE A 1 105 ? -6.349 6.778 -2.461 1.00 89.38 105 ILE A O 1
ATOM 857 N N . LEU A 1 106 ? -6.386 7.513 -0.338 1.00 89.12 106 LEU A N 1
ATOM 858 C CA . LEU A 1 106 ? -4.958 7.320 -0.101 1.00 89.12 106 LEU A CA 1
ATOM 859 C C . LEU A 1 106 ? -4.566 5.836 -0.159 1.00 89.12 106 LEU A C 1
ATOM 861 O O . LEU A 1 106 ? -3.541 5.517 -0.754 1.00 89.12 106 LEU A O 1
ATOM 865 N N . ALA A 1 107 ? -5.395 4.928 0.369 1.00 89.56 107 ALA A N 1
ATOM 866 C CA . ALA A 1 107 ? -5.182 3.483 0.277 1.00 89.56 107 ALA A CA 1
ATOM 867 C C . ALA A 1 107 ? -5.125 3.018 -1.181 1.00 89.56 107 ALA A C 1
ATOM 869 O O . ALA A 1 107 ? -4.194 2.319 -1.579 1.00 89.56 107 ALA A O 1
ATOM 870 N N . ILE A 1 108 ? -6.114 3.425 -1.983 1.00 92.56 108 ILE A N 1
ATOM 871 C CA . ILE A 1 108 ? -6.200 3.070 -3.402 1.00 92.56 108 ILE A CA 1
ATOM 872 C C . ILE A 1 108 ? -5.027 3.680 -4.164 1.00 92.56 108 ILE A C 1
ATOM 874 O O . ILE A 1 108 ? -4.369 2.982 -4.929 1.00 92.56 108 ILE A O 1
ATOM 878 N N . LEU A 1 109 ? -4.726 4.959 -3.937 1.00 93.62 109 LEU A N 1
ATOM 879 C CA . LEU A 1 109 ? -3.639 5.652 -4.619 1.00 93.62 109 LEU A CA 1
ATOM 880 C C . LEU A 1 109 ? -2.278 5.015 -4.310 1.00 93.62 109 LEU A C 1
ATOM 882 O O . LEU A 1 109 ? -1.469 4.815 -5.216 1.00 93.62 109 LEU A O 1
ATOM 886 N N . ALA A 1 110 ? -2.047 4.636 -3.052 1.00 92.12 110 ALA A N 1
ATOM 887 C CA . ALA A 1 110 ? -0.847 3.929 -2.627 1.00 92.12 110 ALA A CA 1
ATOM 888 C C . ALA A 1 110 ? -0.742 2.540 -3.273 1.00 92.12 110 ALA A C 1
ATOM 890 O O . ALA A 1 110 ? 0.310 2.184 -3.807 1.00 92.12 110 ALA A O 1
ATOM 891 N N . ALA A 1 111 ? -1.840 1.777 -3.283 1.00 94.50 111 ALA A N 1
ATOM 892 C CA . ALA A 1 111 ? -1.891 0.454 -3.896 1.00 94.50 111 ALA A CA 1
ATOM 893 C C . ALA A 1 111 ? -1.648 0.510 -5.411 1.00 94.50 111 ALA A C 1
ATOM 895 O O . ALA A 1 111 ? -0.854 -0.266 -5.937 1.00 94.50 111 ALA A O 1
ATOM 896 N N . VAL A 1 112 ? -2.279 1.460 -6.109 1.00 94.56 112 VAL A N 1
ATOM 897 C CA . VAL A 1 112 ? -2.093 1.677 -7.552 1.00 94.56 112 VAL A CA 1
ATOM 898 C C . VAL A 1 112 ? -0.663 2.113 -7.858 1.00 94.56 112 VAL A C 1
ATOM 900 O O . VAL A 1 112 ? -0.067 1.603 -8.802 1.00 94.56 112 VAL A O 1
ATOM 903 N N . SER A 1 113 ? -0.079 2.993 -7.042 1.00 93.06 113 SER A N 1
ATOM 904 C CA . SER A 1 113 ? 1.315 3.422 -7.221 1.00 93.06 113 SER A CA 1
ATOM 905 C C . SER A 1 113 ? 2.301 2.267 -7.023 1.00 93.06 113 SER A C 1
ATOM 907 O O . SER A 1 113 ? 3.273 2.160 -7.765 1.00 93.06 113 SER A O 1
ATOM 909 N N . ALA A 1 114 ? 2.036 1.361 -6.076 1.00 93.19 114 ALA A N 1
ATOM 910 C CA . ALA A 1 114 ? 2.817 0.135 -5.907 1.00 93.19 114 ALA A CA 1
ATOM 911 C C . ALA A 1 114 ? 2.634 -0.830 -7.091 1.00 93.19 114 ALA A C 1
ATOM 913 O O . ALA A 1 114 ? 3.604 -1.411 -7.578 1.00 93.19 114 ALA A O 1
ATOM 914 N N . LEU A 1 115 ? 1.401 -0.975 -7.587 1.00 93.44 115 LEU A N 1
ATOM 915 C CA . LEU A 1 115 ? 1.083 -1.869 -8.698 1.00 93.44 115 LEU A CA 1
ATOM 916 C C . LEU A 1 115 ? 1.623 -1.361 -10.041 1.00 93.44 115 LEU A C 1
ATOM 918 O O . LEU A 1 115 ? 1.950 -2.175 -10.901 1.00 93.44 115 LEU A O 1
ATOM 922 N N . TYR A 1 116 ? 1.792 -0.046 -10.209 1.00 91.88 116 TYR A N 1
ATOM 923 C CA . TYR A 1 116 ? 2.426 0.547 -11.390 1.00 91.88 116 TYR A CA 1
ATOM 924 C C . TYR A 1 116 ? 3.797 -0.079 -11.678 1.00 91.88 116 TYR A C 1
ATOM 926 O O . TYR A 1 116 ? 4.100 -0.383 -12.831 1.00 91.88 116 TYR A O 1
ATOM 934 N N . LEU A 1 117 ? 4.581 -0.359 -10.628 1.00 88.94 117 LEU A N 1
ATOM 935 C CA . LEU A 1 117 ? 5.876 -1.028 -10.757 1.00 88.94 117 LEU A CA 1
ATOM 936 C C . LEU A 1 117 ? 5.746 -2.424 -11.376 1.00 88.94 117 LEU A C 1
ATOM 938 O O . LEU A 1 117 ? 6.608 -2.813 -12.150 1.00 88.94 117 LEU A O 1
ATOM 942 N N . ALA A 1 118 ? 4.691 -3.170 -11.041 1.00 88.94 118 ALA A N 1
ATOM 943 C CA . ALA A 1 118 ? 4.432 -4.481 -11.629 1.00 88.94 118 ALA A CA 1
ATOM 944 C C . ALA A 1 118 ? 3.921 -4.369 -13.074 1.00 88.94 118 ALA A C 1
ATOM 946 O O . ALA A 1 118 ? 4.234 -5.221 -13.894 1.00 88.94 118 ALA A O 1
ATOM 947 N N . ILE A 1 119 ? 3.141 -3.333 -13.392 1.00 88.75 119 ILE A N 1
ATOM 948 C CA . ILE A 1 119 ? 2.517 -3.166 -14.711 1.00 88.75 119 ILE A CA 1
ATOM 949 C C . ILE A 1 119 ? 3.530 -2.694 -15.766 1.00 88.75 119 ILE A C 1
ATOM 951 O O . ILE A 1 119 ? 3.595 -3.292 -16.833 1.00 88.75 119 ILE A O 1
ATOM 955 N N . ASP A 1 120 ? 4.325 -1.651 -15.488 1.00 88.25 120 ASP A N 1
ATOM 956 C CA . ASP A 1 120 ? 5.307 -1.093 -16.445 1.00 88.25 120 ASP A CA 1
ATOM 957 C C . ASP A 1 120 ? 6.745 -1.552 -16.133 1.00 88.25 120 ASP A C 1
ATOM 959 O O . ASP A 1 120 ? 7.702 -0.862 -16.478 1.00 88.25 120 ASP A O 1
ATOM 963 N N . TYR A 1 121 ? 6.927 -2.703 -15.464 1.00 85.75 121 TYR A N 1
ATOM 964 C CA . TYR A 1 121 ? 8.257 -3.199 -15.072 1.00 85.75 121 TYR A CA 1
ATOM 965 C C . TYR A 1 121 ? 9.211 -3.315 -16.267 1.00 85.75 121 TYR A C 1
ATOM 967 O O . TYR A 1 121 ? 10.346 -2.843 -16.207 1.00 85.75 121 TYR A O 1
ATOM 975 N N . GLU A 1 122 ? 8.749 -3.916 -17.365 1.00 84.25 122 GLU A N 1
ATOM 976 C CA . GLU A 1 122 ? 9.561 -4.107 -18.570 1.00 84.25 122 GLU A CA 1
ATOM 977 C C . GLU A 1 122 ? 9.952 -2.766 -19.200 1.00 84.25 122 GLU A C 1
ATOM 979 O O . GLU A 1 122 ? 11.111 -2.557 -19.560 1.00 84.25 122 GLU A O 1
ATOM 984 N N . GLY A 1 123 ? 9.010 -1.820 -19.265 1.00 83.81 123 GLY A N 1
ATOM 985 C CA . GLY A 1 123 ? 9.255 -0.483 -19.789 1.00 83.81 123 GLY A CA 1
ATOM 986 C C . GLY A 1 123 ? 10.217 0.325 -18.918 1.00 83.81 123 GLY A C 1
ATOM 987 O O . GLY A 1 123 ? 11.119 0.977 -19.443 1.00 83.81 123 GLY A O 1
ATOM 988 N N . LEU A 1 124 ? 10.065 0.249 -17.596 1.00 84.19 124 LEU A N 1
ATOM 989 C CA . LEU A 1 124 ? 10.979 0.846 -16.619 1.00 84.19 124 LEU A CA 1
ATOM 990 C C . LEU A 1 124 ? 12.389 0.259 -16.742 1.00 84.19 124 LEU A C 1
ATOM 992 O O . LEU A 1 124 ? 13.369 1.003 -16.745 1.00 84.19 124 LEU A O 1
ATOM 996 N N . SER A 1 125 ? 12.494 -1.064 -16.880 1.00 83.69 125 SER A N 1
ATOM 997 C CA . SER A 1 125 ? 13.778 -1.751 -17.022 1.00 83.69 125 SER A CA 1
ATOM 998 C C . SER A 1 125 ? 14.473 -1.409 -18.340 1.00 83.69 125 SER A C 1
ATOM 1000 O O . SER A 1 125 ? 15.694 -1.276 -18.363 1.00 83.69 125 SER A O 1
ATOM 1002 N N . ALA A 1 126 ? 13.719 -1.243 -19.429 1.00 86.38 126 ALA A N 1
ATOM 1003 C CA . ALA A 1 126 ? 14.265 -0.881 -20.736 1.00 86.38 126 ALA A CA 1
ATOM 1004 C C . ALA A 1 126 ? 14.713 0.590 -20.814 1.00 86.38 126 ALA A C 1
ATOM 1006 O O . ALA A 1 126 ? 15.612 0.924 -21.581 1.00 86.38 126 ALA A O 1
ATOM 1007 N N . ARG A 1 127 ? 14.103 1.477 -20.016 1.00 86.56 127 ARG A N 1
ATOM 1008 C CA . ARG A 1 127 ? 14.388 2.923 -19.983 1.00 86.56 127 ARG A CA 1
ATOM 1009 C C . ARG A 1 127 ? 15.316 3.326 -18.830 1.00 86.56 127 ARG A C 1
ATOM 1011 O O . ARG A 1 127 ? 15.228 4.448 -18.325 1.00 86.56 127 ARG A O 1
ATOM 1018 N N . GLN A 1 128 ? 16.215 2.437 -18.400 1.00 74.62 128 GLN A N 1
ATOM 1019 C CA . GLN A 1 128 ? 17.214 2.774 -17.382 1.00 74.62 128 GLN A CA 1
ATOM 1020 C C . GLN A 1 128 ? 18.050 3.984 -17.829 1.00 74.62 128 GLN A C 1
ATOM 1022 O O . GLN A 1 128 ? 18.719 3.951 -18.855 1.00 74.62 128 GLN A O 1
ATOM 1027 N N . GLY A 1 129 ? 17.983 5.075 -17.059 1.00 80.69 129 GLY A N 1
ATOM 1028 C CA . GLY A 1 129 ? 18.666 6.338 -17.366 1.00 80.69 129 GLY A CA 1
ATOM 1029 C C . GLY A 1 129 ? 17.844 7.359 -18.164 1.00 80.69 129 GLY A C 1
ATOM 1030 O O . GLY A 1 129 ? 18.286 8.494 -18.309 1.00 80.69 129 GLY A O 1
ATOM 1031 N N . SER A 1 130 ? 16.635 7.014 -18.622 1.00 88.44 130 SER A N 1
ATOM 1032 C CA . SER A 1 130 ? 15.697 7.950 -19.263 1.00 88.44 130 SER A CA 1
ATOM 1033 C C . SER A 1 130 ? 14.252 7.697 -18.795 1.00 88.44 130 SER A C 1
ATOM 1035 O O . SER A 1 130 ? 13.397 7.278 -19.581 1.00 88.44 130 SER A O 1
ATOM 1037 N N . PRO A 1 131 ? 13.961 7.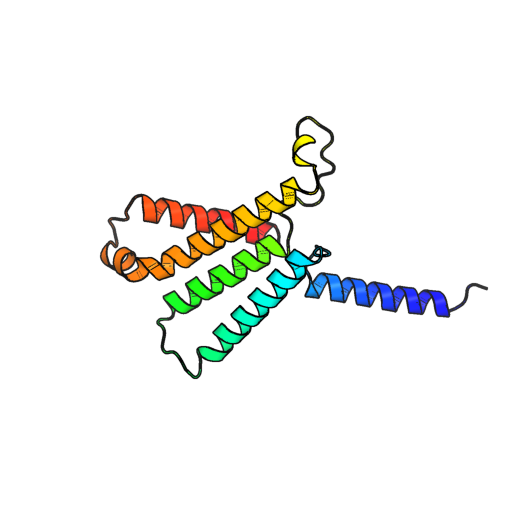888 -17.490 1.00 84.81 131 PRO A N 1
ATOM 1038 C CA . PRO A 1 131 ? 12.625 7.662 -16.955 1.00 84.81 131 PRO A CA 1
ATOM 1039 C C . PRO A 1 131 ? 11.629 8.671 -17.530 1.00 84.81 131 PRO A C 1
ATOM 1041 O O . PRO A 1 131 ? 11.937 9.852 -17.710 1.00 84.81 131 PRO A O 1
ATOM 1044 N N . LEU A 1 132 ? 10.403 8.216 -17.778 1.00 90.00 132 LEU A N 1
ATOM 1045 C CA . LEU A 1 132 ? 9.325 9.110 -18.183 1.00 90.00 132 LEU A CA 1
ATOM 1046 C C . LEU A 1 132 ? 8.810 9.891 -16.971 1.00 90.00 132 LEU A C 1
ATOM 1048 O O . LEU A 1 132 ? 8.897 9.436 -15.832 1.00 90.00 132 LEU A O 1
ATOM 1052 N N . MET A 1 133 ? 8.171 11.037 -17.218 1.00 89.62 133 MET A N 1
ATOM 1053 C CA . MET A 1 133 ? 7.575 11.845 -16.145 1.00 89.62 133 MET A CA 1
ATOM 1054 C C . MET A 1 133 ? 6.597 11.030 -15.279 1.00 89.62 133 MET A C 1
ATOM 1056 O O . MET A 1 133 ? 6.561 11.189 -14.063 1.00 89.62 133 MET A O 1
ATOM 1060 N N . ARG A 1 134 ? 5.850 10.097 -15.886 1.00 89.62 134 ARG A N 1
ATOM 1061 C CA . ARG A 1 134 ? 4.946 9.190 -15.160 1.00 89.62 134 ARG A CA 1
ATOM 1062 C C . ARG A 1 134 ? 5.674 8.269 -14.176 1.00 89.62 134 ARG A C 1
ATOM 1064 O O . ARG A 1 134 ? 5.183 8.081 -13.069 1.00 89.62 134 ARG A O 1
ATOM 1071 N N . ASP A 1 135 ? 6.847 7.758 -14.551 1.00 89.69 135 ASP A N 1
ATOM 1072 C CA . ASP A 1 135 ? 7.648 6.841 -13.732 1.00 89.69 135 ASP A CA 1
ATOM 1073 C C . ASP A 1 135 ? 8.109 7.559 -12.458 1.00 89.69 135 ASP A C 1
ATOM 1075 O O . ASP A 1 135 ? 8.020 7.026 -11.352 1.00 89.69 135 ASP A O 1
ATOM 1079 N N . ILE A 1 136 ? 8.515 8.821 -12.620 1.00 90.06 136 ILE A N 1
ATOM 1080 C CA . ILE A 1 136 ? 8.926 9.704 -11.528 1.00 90.06 136 ILE A CA 1
ATOM 1081 C C . ILE A 1 136 ? 7.738 10.025 -10.618 1.00 90.06 136 ILE A C 1
ATOM 1083 O O . ILE A 1 136 ? 7.871 9.938 -9.399 1.00 90.06 136 ILE A O 1
ATOM 1087 N N . ILE A 1 137 ? 6.575 10.365 -11.185 1.00 93.25 137 ILE A N 1
ATOM 1088 C CA . ILE A 1 137 ? 5.377 10.707 -10.405 1.00 93.25 137 ILE A CA 1
ATOM 1089 C C . ILE A 1 137 ? 4.923 9.516 -9.556 1.00 93.25 137 ILE A C 1
ATOM 1091 O O . ILE A 1 137 ? 4.764 9.671 -8.346 1.00 93.25 137 ILE A O 1
ATOM 1095 N N . PHE A 1 138 ? 4.746 8.332 -10.151 1.00 92.56 138 PHE A N 1
ATOM 1096 C CA . PHE A 1 138 ? 4.310 7.144 -9.409 1.00 92.56 138 PHE A CA 1
ATOM 1097 C C . PHE A 1 138 ? 5.362 6.676 -8.401 1.00 92.56 138 PHE A C 1
ATOM 1099 O O . PHE A 1 138 ? 5.007 6.317 -7.280 1.00 92.56 138 PHE A O 1
ATOM 1106 N N . GLY A 1 139 ? 6.650 6.737 -8.754 1.00 90.62 139 GLY A N 1
ATOM 1107 C CA . GLY A 1 139 ? 7.743 6.397 -7.844 1.00 90.62 139 GLY A CA 1
ATOM 1108 C C . GLY A 1 139 ? 7.814 7.332 -6.634 1.00 90.62 139 GLY A C 1
ATOM 1109 O O . GLY A 1 139 ? 7.829 6.869 -5.495 1.00 90.62 139 GLY A O 1
ATOM 1110 N N . ALA A 1 140 ? 7.796 8.648 -6.858 1.00 93.44 140 ALA A N 1
ATOM 1111 C CA . ALA A 1 140 ? 7.813 9.637 -5.781 1.00 93.44 140 ALA A CA 1
ATOM 1112 C C . ALA A 1 140 ? 6.560 9.536 -4.900 1.00 93.44 140 ALA A C 1
ATOM 1114 O O . ALA A 1 140 ? 6.659 9.558 -3.673 1.00 93.44 140 ALA A O 1
ATOM 1115 N N . MET A 1 141 ? 5.389 9.370 -5.518 1.00 94.25 141 MET A N 1
ATOM 1116 C CA . MET A 1 141 ? 4.123 9.191 -4.811 1.00 94.25 141 MET A CA 1
ATOM 1117 C C . MET A 1 141 ? 4.142 7.941 -3.930 1.00 94.25 141 MET A C 1
ATOM 1119 O O . MET A 1 141 ? 3.790 8.026 -2.754 1.00 94.25 141 MET A O 1
ATOM 1123 N N . LEU A 1 142 ? 4.608 6.805 -4.458 1.00 93.50 142 LEU A N 1
ATOM 1124 C CA . LEU A 1 142 ? 4.749 5.569 -3.694 1.00 93.50 142 LEU A CA 1
ATOM 1125 C C . LEU A 1 142 ? 5.679 5.755 -2.494 1.00 93.50 142 LEU A C 1
ATOM 1127 O O . LEU A 1 142 ? 5.328 5.341 -1.395 1.00 93.50 142 LEU A O 1
ATOM 1131 N N . VAL A 1 143 ? 6.836 6.399 -2.681 1.00 93.62 143 VAL A N 1
ATOM 1132 C CA . VAL A 1 143 ? 7.790 6.652 -1.590 1.00 93.62 143 VAL A CA 1
ATOM 1133 C C . VAL A 1 143 ? 7.159 7.514 -0.497 1.00 93.62 143 VAL A C 1
ATOM 1135 O O . VAL A 1 143 ? 7.236 7.157 0.676 1.00 93.62 143 VAL A O 1
ATOM 1138 N N . ILE A 1 144 ? 6.499 8.617 -0.858 1.00 93.69 144 ILE A N 1
ATOM 1139 C CA . ILE A 1 144 ? 5.862 9.518 0.113 1.00 93.69 144 ILE A CA 1
ATOM 1140 C C . ILE A 1 144 ? 4.761 8.789 0.892 1.00 93.69 144 ILE A C 1
ATOM 1142 O O . ILE A 1 144 ? 4.742 8.848 2.122 1.00 93.69 144 ILE A O 1
ATOM 1146 N N . LEU A 1 145 ? 3.876 8.070 0.194 1.00 91.06 145 LEU A N 1
ATOM 1147 C CA . LEU A 1 145 ? 2.780 7.324 0.819 1.00 91.06 145 LEU A CA 1
ATOM 1148 C C . LEU A 1 145 ? 3.302 6.170 1.685 1.00 91.06 145 LEU A C 1
ATOM 1150 O O . LEU A 1 145 ? 2.763 5.900 2.754 1.00 91.06 145 LEU A O 1
ATOM 1154 N N . LEU A 1 146 ? 4.384 5.507 1.275 1.00 90.75 146 LEU A N 1
ATOM 1155 C CA . LEU A 1 146 ? 5.004 4.443 2.060 1.00 90.75 146 LEU A CA 1
ATOM 1156 C C . LEU A 1 146 ? 5.643 4.981 3.345 1.00 90.75 146 LEU A C 1
ATOM 1158 O O . LEU A 1 146 ? 5.462 4.393 4.409 1.00 90.75 146 LEU A O 1
ATOM 1162 N N . LEU A 1 147 ? 6.356 6.107 3.269 1.00 90.69 147 LEU A N 1
ATOM 1163 C CA . LEU A 1 147 ? 6.935 6.759 4.446 1.00 90.69 147 LEU A CA 1
ATOM 1164 C C . LEU A 1 147 ? 5.848 7.252 5.404 1.00 90.69 147 LEU A C 1
ATOM 1166 O O . LEU A 1 147 ? 5.972 7.096 6.619 1.00 90.69 147 LEU A O 1
ATOM 1170 N N . GLU A 1 148 ? 4.760 7.810 4.874 1.00 88.88 148 GLU A N 1
ATOM 1171 C CA . GLU A 1 148 ? 3.603 8.180 5.684 1.00 88.88 148 GLU A CA 1
ATOM 1172 C C . GLU A 1 148 ? 2.976 6.949 6.354 1.00 88.88 148 GLU A C 1
ATOM 1174 O O . GLU A 1 148 ? 2.678 6.993 7.550 1.00 88.88 148 GLU A O 1
ATOM 1179 N N . ALA A 1 149 ? 2.830 5.847 5.611 1.00 84.94 149 ALA A N 1
ATOM 1180 C CA . ALA A 1 149 ? 2.321 4.581 6.117 1.00 84.94 149 ALA A CA 1
ATOM 1181 C C . ALA A 1 149 ? 3.195 4.013 7.244 1.00 84.94 149 ALA A C 1
ATOM 1183 O O . ALA A 1 149 ? 2.665 3.595 8.271 1.00 84.94 149 ALA A O 1
ATOM 1184 N N . ALA A 1 150 ? 4.519 4.052 7.099 1.00 84.69 150 ALA A N 1
ATOM 1185 C CA . ALA A 1 150 ? 5.452 3.627 8.140 1.00 84.69 150 ALA A CA 1
ATOM 1186 C C . ALA A 1 150 ? 5.400 4.538 9.378 1.00 84.69 150 ALA A C 1
ATOM 1188 O O . ALA A 1 150 ? 5.479 4.052 10.497 1.00 84.69 150 ALA A O 1
ATOM 1189 N N . ARG A 1 151 ? 5.205 5.854 9.207 1.00 82.88 151 ARG A N 1
ATOM 1190 C CA . ARG A 1 151 ? 5.084 6.808 10.327 1.00 82.88 151 ARG A CA 1
ATOM 1191 C C . ARG A 1 151 ? 3.855 6.550 11.211 1.00 82.88 151 ARG A C 1
ATOM 1193 O O . ARG A 1 151 ? 3.849 6.940 12.376 1.00 82.88 151 ARG A O 1
ATOM 1200 N N . ARG A 1 152 ? 2.778 5.996 10.650 1.00 69.62 152 ARG A N 1
ATOM 1201 C CA . ARG A 1 152 ? 1.495 5.811 11.356 1.00 69.62 152 ARG A CA 1
ATOM 1202 C C . ARG A 1 152 ? 1.266 4.406 11.927 1.00 69.62 152 ARG A C 1
ATOM 1204 O O . ARG A 1 152 ? 0.306 4.262 12.684 1.0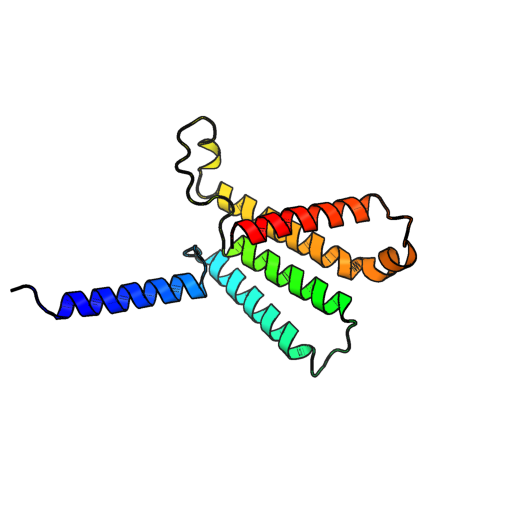0 69.62 152 ARG A O 1
ATOM 1211 N N . SER A 1 153 ? 2.046 3.418 11.481 1.00 63.47 153 SER A N 1
ATOM 1212 C CA . SER A 1 153 ? 1.932 2.003 11.872 1.00 63.47 153 SER A CA 1
ATOM 1213 C C . SER A 1 153 ? 2.735 1.761 13.139 1.00 63.47 153 SER A C 1
ATOM 1215 O O . SER A 1 153 ? 2.228 1.030 14.011 1.00 63.47 153 SER A O 1
#

Mean predicted aligned error: 11.4 Å

Solvent-accessible surface area (backbone atoms only — not comparable to full-atom values): 8646 Å² total; per-residue (Å²): 135,85,65,78,61,63,64,50,52,54,50,53,52,50,51,48,47,54,49,47,38,69,74,44,29,93,39,86,60,59,71,68,57,41,54,50,52,52,53,51,51,51,50,48,50,51,52,63,65,39,45,89,78,76,48,96,68,61,70,66,45,54,51,21,51,50,47,17,53,50,52,25,48,48,31,70,28,35,68,89,68,74,80,71,86,57,85,56,97,66,43,82,62,69,40,81,68,55,53,52,54,50,32,50,51,52,15,50,52,38,20,50,28,30,36,45,55,48,73,45,39,69,61,54,65,74,30,72,94,60,76,51,73,65,57,52,51,35,51,52,50,29,53,53,48,48,53,52,51,62,75,67,109

Nearest PDB structures (foldseek):
  7p5j-assembly1_B  TM=3.257E-01  e=2.629E+00  Homo sapiens
  9brq-assembly1_m  TM=3.054E-01  e=3.238E+00  Mus musculus
  7u4t-assembly1_5  TM=2.319E-01  e=7.853E+00  Homo sapiens

Foldseek 3Di:
DDDPPVVVVVVVVVVVVVVCCVVQPPDPDDDVLVVVLVVLVVVLVVLVVCDVPPDDDDPQLVVLQNQLSVLLSLLSRFQLDDPPPDDDPCCVCVPPVNSNVVSNVLSNLLSVLSCVCNVCVVVCVVCVPNDDPVVVVSVVSNVVSVVSSVVGD

Sequence (153 aa):
MDEPETRRDEGVEEARRIAEEAEFGARAPSGFTKKVIYGVAALWSLFQLSLPKLILLPSVYIRAIHLAFAIFLVYLSYPAFKRIRTRGILAFLSSRQKVYLIDWILAILAAVSALYLAIDYEGLSARQGSPLMRDIIFGAMLVILLLEAARRS

pLDDT: mean 76.49, std 16.37, range [41.5, 94.56]